Protein AF-A0A534A543-F1 (afdb_monomer_lite)

Foldseek 3Di:
DVCVVVVQKDWDPPDPPDTDIDGPNCVNVVADQLLVLLQVCCVVPNWDFLVRSQVVSVVRDHDPDSVSSVVSQVVQCPDPDRQKDWQDAAPPGDTIIMHGCPVHDDPSVVVSVVVVVVNVPPPDDPVPVVVVVVVVVVVVVVVVVVVVVVVVVVVD

pLDDT: mean 88.43, std 13.22, range [41.56, 98.31]

Radius of gyration: 26.36 Å; chains: 1; bounding box: 63×40×74 Å

Secondary structure (DSSP, 8-state):
-HHHHTTSEEEETT-SSS-EEEE-HHHHHT--HHHHHHHHHHHHH-SB-HHHHHHHSTTT---S-HHHHHHHHHHHHSSSS-SEEEEPPPTT--S-EEEESTTS---HHHHHHHHHHHHH--TTSHHHHHHHHHHHHHHHHHHHHHHHHHHHHH--

Sequence (156 aa):
RAMLDRGLVKLDPFSQRAPRYSHSFDTVYGTTARQRAALCLMLLRGPQTLNEVFTRCERLTDFPSIDDVRDTLERLIERDVPLVVRISRGRGQREDRYMHLLSGPVDVDAFVESAVASSNTAPGRVADAELYERVTALEGEIVALKEQLANLLSSR

Structure (mmCIF, N/CA/C/O backbone):
data_AF-A0A534A543-F1
#
_entry.id   AF-A0A534A543-F1
#
loop_
_atom_site.group_PDB
_atom_site.id
_atom_site.type_symbol
_atom_site.label_atom_id
_atom_site.label_alt_id
_atom_site.label_comp_id
_atom_site.label_asym_id
_atom_site.label_entity_id
_atom_site.label_seq_id
_atom_site.pdbx_PDB_ins_code
_atom_site.Cartn_x
_atom_site.Cartn_y
_atom_site.Cartn_z
_atom_site.occupancy
_atom_site.B_iso_or_equiv
_atom_site.auth_seq_id
_atom_site.auth_comp_id
_atom_site.auth_asym_id
_atom_site.auth_atom_id
_atom_site.pdbx_PDB_model_num
ATOM 1 N N . ARG A 1 1 ? 5.466 -21.850 -1.376 1.00 84.50 1 ARG A N 1
ATOM 2 C CA . ARG A 1 1 ? 5.329 -22.582 -2.659 1.00 84.50 1 ARG A CA 1
ATOM 3 C C . ARG A 1 1 ? 4.446 -21.819 -3.639 1.00 84.50 1 ARG A C 1
ATOM 5 O O . ARG A 1 1 ? 5.013 -21.351 -4.603 1.00 84.50 1 ARG A O 1
ATOM 12 N N . ALA A 1 2 ? 3.186 -21.497 -3.319 1.00 92.94 2 ALA A N 1
ATOM 13 C CA . ALA A 1 2 ? 2.314 -20.694 -4.199 1.00 92.94 2 ALA A CA 1
ATOM 14 C C . ALA A 1 2 ? 2.942 -19.397 -4.771 1.00 92.94 2 ALA A C 1
ATOM 16 O O . ALA A 1 2 ? 2.707 -19.047 -5.920 1.00 92.94 2 ALA A O 1
ATOM 17 N N . MET A 1 3 ? 3.771 -18.684 -3.998 1.00 92.88 3 MET A N 1
ATOM 18 C CA . MET A 1 3 ? 4.473 -17.482 -4.483 1.00 92.88 3 MET A CA 1
ATOM 19 C C . MET A 1 3 ? 5.619 -17.773 -5.472 1.00 92.88 3 MET A C 1
ATOM 21 O O . MET A 1 3 ? 5.945 -16.904 -6.275 1.00 92.88 3 MET A O 1
ATOM 25 N N . LEU A 1 4 ? 6.217 -18.971 -5.431 1.00 93.12 4 LEU A N 1
ATOM 26 C CA . LEU A 1 4 ? 7.171 -19.439 -6.447 1.00 93.12 4 LEU A CA 1
ATOM 27 C C . LEU A 1 4 ? 6.426 -19.736 -7.752 1.00 93.12 4 LEU A C 1
ATOM 29 O O . LEU A 1 4 ? 6.852 -19.285 -8.808 1.00 93.12 4 LEU A O 1
ATOM 33 N N . ASP A 1 5 ? 5.278 -20.412 -7.657 1.00 93.56 5 ASP A N 1
ATOM 34 C CA . ASP A 1 5 ? 4.451 -20.779 -8.816 1.00 93.56 5 ASP A CA 1
ATOM 35 C C . ASP A 1 5 ? 3.912 -19.533 -9.538 1.00 93.56 5 ASP A C 1
ATOM 37 O O . ASP A 1 5 ? 3.806 -19.502 -10.760 1.00 93.56 5 ASP A O 1
ATOM 41 N N . ARG A 1 6 ? 3.635 -18.463 -8.780 1.00 92.00 6 ARG A N 1
ATOM 42 C CA . ARG A 1 6 ? 3.252 -17.140 -9.302 1.00 92.00 6 ARG A CA 1
ATOM 43 C C . ARG A 1 6 ? 4.438 -16.286 -9.773 1.00 92.00 6 ARG A C 1
ATOM 45 O O . ARG A 1 6 ? 4.235 -15.138 -10.152 1.00 92.00 6 ARG A O 1
ATOM 52 N N . GLY A 1 7 ? 5.672 -16.784 -9.683 1.00 93.94 7 GLY A N 1
ATOM 53 C CA . GLY A 1 7 ? 6.883 -16.052 -10.076 1.00 93.94 7 GLY A CA 1
ATOM 54 C C . GLY A 1 7 ? 7.227 -14.839 -9.201 1.00 93.94 7 GLY A C 1
ATOM 55 O O . GLY A 1 7 ? 8.117 -14.067 -9.547 1.00 93.94 7 GLY A O 1
ATOM 56 N N . LEU A 1 8 ? 6.552 -14.657 -8.061 1.00 94.25 8 LEU A N 1
ATOM 57 C CA . LEU A 1 8 ? 6.755 -13.525 -7.147 1.00 94.25 8 LEU A CA 1
ATOM 58 C C . LEU A 1 8 ? 7.995 -13.692 -6.266 1.00 94.25 8 LEU A C 1
ATOM 60 O O . LEU A 1 8 ? 8.550 -12.707 -5.775 1.00 94.25 8 LEU A O 1
ATOM 64 N N . VAL A 1 9 ? 8.433 -14.932 -6.069 1.00 96.44 9 VAL A N 1
ATOM 65 C CA . VAL A 1 9 ? 9.612 -15.295 -5.284 1.00 96.44 9 VAL A CA 1
ATOM 66 C C . VAL A 1 9 ? 10.498 -16.215 -6.119 1.00 96.44 9 VAL A C 1
ATOM 68 O O . VAL A 1 9 ? 9.999 -17.024 -6.897 1.00 96.44 9 VAL A O 1
ATOM 71 N N . LYS A 1 10 ? 11.814 -16.110 -5.942 1.00 94.31 10 LYS A N 1
ATOM 72 C CA . LYS A 1 10 ? 12.818 -17.003 -6.526 1.00 94.31 10 LYS A CA 1
ATOM 73 C C . LYS A 1 10 ? 13.645 -17.639 -5.416 1.00 94.31 10 LYS A C 1
ATOM 75 O O . LYS A 1 10 ? 13.922 -16.995 -4.406 1.00 94.31 10 LYS A O 1
ATOM 80 N N . LEU A 1 11 ? 14.018 -18.902 -5.602 1.00 93.06 11 LEU A N 1
ATOM 81 C CA . LEU A 1 11 ? 14.999 -19.577 -4.755 1.00 93.06 11 LEU A CA 1
ATOM 82 C C . LEU A 1 11 ? 16.399 -19.194 -5.244 1.00 93.06 11 LEU A C 1
ATOM 84 O O . LEU A 1 11 ? 16.677 -19.299 -6.436 1.00 93.06 11 LEU A O 1
ATOM 88 N N . ASP A 1 12 ? 17.261 -18.755 -4.334 1.00 89.94 12 ASP A N 1
ATOM 89 C CA . ASP A 1 12 ? 18.667 -18.486 -4.626 1.00 89.94 12 ASP A CA 1
ATOM 90 C C . ASP A 1 12 ? 19.427 -19.821 -4.745 1.00 89.94 12 ASP A C 1
ATOM 92 O O . ASP A 1 12 ? 19.538 -20.549 -3.748 1.00 89.94 12 ASP A O 1
ATOM 96 N N . PRO A 1 13 ? 19.939 -20.171 -5.940 1.00 81.62 13 PRO A N 1
ATOM 97 C CA . PRO A 1 13 ? 20.539 -21.477 -6.187 1.00 81.62 13 PRO A CA 1
ATOM 98 C C . PRO A 1 13 ? 21.904 -21.658 -5.508 1.00 81.62 13 PRO A C 1
ATOM 100 O O . PRO A 1 13 ? 22.383 -22.786 -5.416 1.00 81.62 13 PRO A O 1
ATOM 103 N N . PHE A 1 14 ? 22.537 -20.587 -5.011 1.00 81.50 14 PHE A N 1
ATOM 104 C CA . PHE A 1 14 ? 23.911 -20.639 -4.499 1.00 81.50 14 PHE A CA 1
ATOM 105 C C . PHE A 1 14 ? 24.016 -20.696 -2.968 1.00 81.50 14 PHE A C 1
ATOM 107 O O . PHE A 1 14 ? 25.119 -20.661 -2.416 1.00 81.50 14 PHE A O 1
ATOM 114 N N . SER A 1 15 ? 22.898 -20.808 -2.245 1.00 80.19 15 SER A N 1
ATOM 115 C CA . SER A 1 15 ? 22.938 -20.849 -0.782 1.00 80.19 15 SER A CA 1
ATOM 116 C C . SER A 1 15 ? 23.155 -22.265 -0.236 1.00 80.19 15 SER A C 1
ATOM 118 O O . SER A 1 15 ? 22.232 -23.063 -0.120 1.00 80.19 15 SER A O 1
ATOM 120 N N . GLN A 1 16 ? 24.404 -22.572 0.129 1.00 77.19 16 GLN A N 1
ATOM 121 C CA . GLN A 1 16 ? 24.828 -23.916 0.554 1.00 77.19 16 GLN A CA 1
ATOM 122 C C . GLN A 1 16 ? 24.391 -24.309 1.975 1.00 77.19 16 GLN A C 1
ATOM 124 O O . GLN A 1 16 ? 24.345 -25.491 2.298 1.00 77.19 16 GLN A O 1
ATOM 129 N N . ARG A 1 17 ? 24.100 -23.336 2.849 1.00 87.38 17 ARG A N 1
ATOM 130 C CA . ARG A 1 17 ? 23.760 -23.602 4.263 1.00 87.38 17 ARG A CA 1
ATOM 131 C C . ARG A 1 17 ? 22.259 -23.734 4.511 1.00 87.38 17 ARG A C 1
ATOM 133 O O . ARG A 1 17 ? 21.860 -24.455 5.417 1.00 87.38 17 ARG A O 1
ATOM 140 N N . ALA A 1 18 ? 21.445 -22.999 3.758 1.00 90.81 18 ALA A N 1
ATOM 141 C CA . ALA A 1 18 ? 19.995 -22.960 3.902 1.00 90.81 18 ALA A CA 1
ATOM 142 C C . ALA A 1 18 ? 19.362 -22.335 2.649 1.00 90.81 18 ALA A C 1
ATOM 144 O O . ALA A 1 18 ? 19.984 -21.463 2.047 1.00 90.81 18 ALA A O 1
ATOM 145 N N . PRO A 1 19 ? 18.124 -22.699 2.279 1.00 90.69 19 PRO A N 1
ATOM 146 C CA . PRO A 1 19 ? 17.429 -22.061 1.167 1.00 90.69 19 PRO A CA 1
ATOM 147 C C . PRO A 1 19 ? 17.216 -20.566 1.445 1.00 90.69 19 PRO A C 1
ATOM 149 O O . PRO A 1 19 ? 16.640 -20.187 2.466 1.00 90.69 19 PRO A O 1
ATOM 152 N N . ARG A 1 20 ? 17.657 -19.713 0.516 1.00 94.00 20 ARG A N 1
ATOM 153 C CA . ARG A 1 20 ? 17.392 -18.268 0.527 1.00 94.00 20 ARG A CA 1
ATOM 154 C C . ARG A 1 20 ? 16.404 -17.917 -0.570 1.00 94.00 20 ARG A C 1
ATOM 156 O O . ARG A 1 20 ? 16.413 -18.523 -1.635 1.00 94.00 20 ARG A O 1
ATOM 163 N N . TYR A 1 21 ? 15.570 -16.922 -0.304 1.00 94.25 21 TYR A N 1
ATOM 164 C CA . TYR A 1 21 ? 14.534 -16.484 -1.227 1.00 94.25 21 TYR A CA 1
ATOM 165 C C . TYR A 1 21 ? 14.696 -15.000 -1.532 1.00 94.25 21 TYR A C 1
ATOM 167 O O . TYR A 1 21 ? 14.942 -14.204 -0.627 1.00 94.25 21 TYR A O 1
ATOM 175 N N . SER A 1 22 ? 14.527 -14.632 -2.797 1.00 94.81 22 SER A N 1
ATOM 176 C CA . SER A 1 22 ? 14.488 -13.244 -3.253 1.00 94.81 22 SER A CA 1
ATOM 177 C C . SER A 1 22 ? 13.132 -12.934 -3.880 1.00 94.81 22 SER A C 1
ATOM 179 O O . SER A 1 22 ? 12.490 -13.801 -4.476 1.00 94.81 22 SER A O 1
ATOM 181 N N . HIS A 1 23 ? 12.658 -11.698 -3.729 1.00 95.69 23 HIS A N 1
ATOM 182 C CA . HIS A 1 23 ? 11.431 -11.270 -4.393 1.00 95.69 23 HIS A CA 1
ATOM 183 C C . HIS A 1 23 ? 11.706 -10.948 -5.867 1.00 95.69 23 HIS A C 1
ATOM 185 O O . HIS A 1 23 ? 12.777 -10.471 -6.229 1.00 95.69 23 HIS A O 1
ATOM 191 N N . SER A 1 24 ? 10.708 -11.148 -6.721 1.00 96.00 24 SER A N 1
ATOM 192 C CA . SER A 1 24 ? 10.689 -10.671 -8.116 1.00 96.00 24 SER A CA 1
ATOM 193 C C . SER A 1 24 ? 9.593 -9.634 -8.349 1.00 96.00 24 SER A C 1
ATOM 195 O O . SER A 1 24 ? 9.134 -9.442 -9.469 1.00 96.00 24 SER A O 1
ATOM 197 N N . PHE A 1 25 ? 9.188 -8.964 -7.268 1.00 94.88 25 PHE A N 1
ATOM 198 C CA . PHE A 1 25 ? 8.091 -8.002 -7.232 1.00 94.88 25 PHE A CA 1
ATOM 199 C C . PHE A 1 25 ? 8.154 -6.959 -8.360 1.00 94.88 25 PHE A C 1
ATOM 201 O O . PHE A 1 25 ? 7.188 -6.821 -9.101 1.00 94.88 25 PHE A O 1
ATOM 208 N N . ASP A 1 26 ? 9.304 -6.304 -8.554 1.00 95.62 26 ASP A N 1
ATOM 209 C CA . ASP A 1 26 ? 9.480 -5.293 -9.608 1.00 95.62 26 ASP A CA 1
ATOM 210 C C . ASP A 1 26 ? 9.282 -5.851 -11.008 1.00 95.62 26 ASP A C 1
ATOM 212 O O . ASP A 1 26 ? 8.689 -5.192 -11.852 1.00 95.62 26 ASP A O 1
ATOM 216 N N . THR A 1 27 ? 9.781 -7.061 -11.261 1.00 95.00 27 THR A N 1
ATOM 217 C CA . THR A 1 27 ? 9.653 -7.712 -12.566 1.00 95.00 27 THR A CA 1
ATOM 218 C C . THR A 1 27 ? 8.2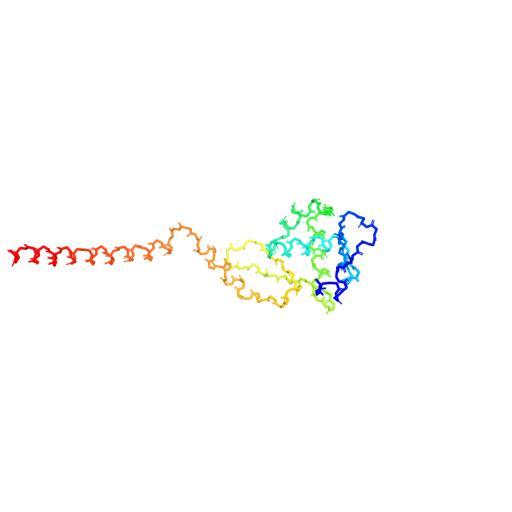02 -8.071 -12.851 1.00 95.00 27 THR A C 1
ATOM 220 O O . THR A 1 27 ? 7.746 -7.901 -13.974 1.00 95.00 27 THR A O 1
ATOM 223 N N . VAL A 1 28 ? 7.478 -8.555 -11.840 1.00 95.44 28 VAL A N 1
ATOM 224 C CA . VAL A 1 28 ? 6.088 -8.998 -11.996 1.00 95.44 28 VAL A CA 1
ATOM 225 C C . VAL A 1 28 ? 5.132 -7.813 -12.127 1.00 95.44 28 VAL A C 1
ATOM 227 O O . VAL A 1 28 ? 4.250 -7.836 -12.978 1.00 95.44 28 VAL A O 1
ATOM 230 N N . TYR A 1 29 ? 5.309 -6.769 -11.315 1.00 95.44 29 TYR A N 1
ATOM 231 C CA . TYR A 1 29 ? 4.398 -5.620 -11.288 1.00 95.44 29 TYR A CA 1
ATOM 232 C C . TYR A 1 29 ? 4.898 -4.408 -12.082 1.00 95.44 29 TYR A C 1
ATOM 234 O O . TYR A 1 29 ? 4.189 -3.408 -12.179 1.00 95.44 29 TYR A O 1
ATOM 242 N N . GLY A 1 30 ? 6.102 -4.458 -12.657 1.00 95.81 30 GLY A N 1
ATOM 243 C CA . GLY A 1 30 ? 6.696 -3.327 -13.372 1.00 95.81 30 GLY A CA 1
ATOM 244 C C . GLY A 1 30 ? 6.789 -2.086 -12.483 1.00 95.81 30 GLY A C 1
ATOM 245 O O . GLY A 1 30 ? 6.275 -1.026 -12.851 1.00 95.81 30 GLY A O 1
ATOM 246 N N . THR A 1 31 ? 7.349 -2.241 -11.279 1.00 96.62 31 THR A N 1
ATOM 247 C CA . THR A 1 31 ? 7.442 -1.168 -10.277 1.00 96.62 31 THR A CA 1
ATOM 248 C C . THR A 1 31 ? 8.863 -0.658 -10.115 1.00 96.62 31 THR A C 1
ATOM 250 O O . THR A 1 31 ? 9.816 -1.433 -10.110 1.00 96.62 31 THR A O 1
ATOM 253 N N . THR A 1 32 ? 9.004 0.648 -9.896 1.00 96.69 32 THR A N 1
ATOM 254 C CA . THR A 1 32 ? 10.268 1.248 -9.449 1.00 96.69 32 THR A CA 1
ATOM 255 C C . THR A 1 32 ? 10.542 0.939 -7.973 1.00 96.69 32 THR A C 1
ATOM 257 O O . THR A 1 32 ? 9.646 0.526 -7.232 1.00 96.69 32 THR A O 1
ATOM 260 N N . ALA A 1 33 ? 11.765 1.207 -7.499 1.00 95.69 33 ALA A N 1
ATOM 261 C CA . ALA A 1 33 ? 12.114 1.038 -6.085 1.00 95.69 33 ALA A CA 1
ATOM 262 C C . ALA A 1 33 ? 11.203 1.852 -5.143 1.00 95.69 33 ALA A C 1
ATOM 264 O O . ALA A 1 33 ? 10.780 1.331 -4.110 1.00 95.69 33 ALA A O 1
ATOM 265 N N . ARG A 1 34 ? 10.841 3.086 -5.533 1.00 97.38 34 ARG A N 1
ATOM 266 C CA . ARG A 1 34 ? 9.924 3.954 -4.774 1.00 97.38 34 ARG A CA 1
ATOM 267 C C . ARG A 1 34 ? 8.507 3.398 -4.720 1.00 97.38 34 ARG A C 1
ATOM 269 O O . ARG A 1 34 ? 7.916 3.310 -3.646 1.00 97.38 34 ARG A O 1
ATOM 276 N N . GLN A 1 35 ? 7.996 2.942 -5.861 1.00 97.88 35 GLN A N 1
ATOM 277 C CA . GLN A 1 35 ? 6.686 2.297 -5.947 1.00 97.88 35 GLN A CA 1
ATOM 278 C C . GLN A 1 35 ? 6.627 1.016 -5.105 1.00 97.88 35 GLN A C 1
ATOM 280 O O . GLN A 1 35 ? 5.701 0.840 -4.315 1.00 97.88 35 GLN A O 1
ATOM 285 N N . ARG A 1 36 ? 7.644 0.147 -5.211 1.00 97.50 36 ARG A N 1
ATOM 286 C CA . ARG A 1 36 ? 7.749 -1.064 -4.384 1.00 97.50 36 ARG A CA 1
ATOM 287 C C . ARG A 1 36 ? 7.796 -0.721 -2.897 1.00 97.50 36 ARG A C 1
ATOM 289 O O . ARG A 1 36 ? 7.139 -1.400 -2.116 1.00 97.50 36 ARG A O 1
ATOM 296 N N . ALA A 1 37 ? 8.565 0.288 -2.489 1.00 97.62 37 ALA A N 1
ATOM 297 C CA . ALA A 1 37 ? 8.673 0.672 -1.082 1.00 97.62 37 ALA A CA 1
ATOM 298 C C . ALA A 1 37 ? 7.320 1.118 -0.506 1.00 97.62 37 ALA A C 1
ATOM 300 O O . ALA A 1 37 ? 6.938 0.649 0.566 1.00 97.62 37 ALA A O 1
ATOM 301 N N . ALA A 1 38 ? 6.570 1.946 -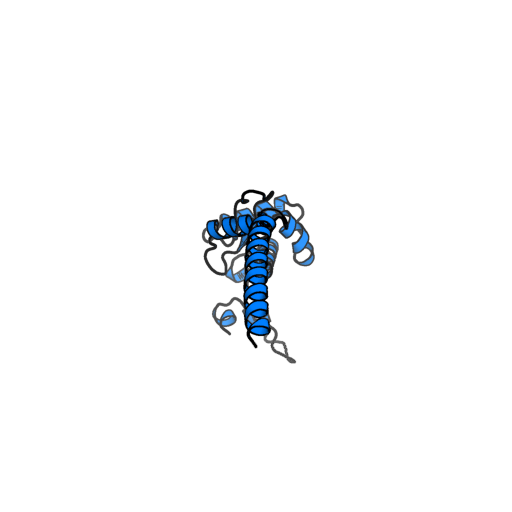1.240 1.00 97.94 38 ALA A N 1
ATOM 302 C CA . ALA A 1 38 ? 5.230 2.370 -0.839 1.00 97.94 38 ALA A CA 1
ATOM 303 C C . ALA A 1 38 ? 4.253 1.180 -0.749 1.00 97.94 38 ALA A C 1
ATOM 305 O O . ALA A 1 38 ? 3.542 1.034 0.245 1.00 97.94 38 ALA A O 1
ATOM 306 N N . LEU A 1 39 ? 4.263 0.280 -1.741 1.00 98.00 39 LEU A N 1
ATOM 307 C CA . LEU A 1 39 ? 3.442 -0.939 -1.738 1.00 98.00 39 LEU A CA 1
ATOM 308 C C . LEU A 1 39 ? 3.803 -1.883 -0.584 1.00 98.00 39 LEU A C 1
ATOM 310 O O . LEU A 1 39 ? 2.912 -2.388 0.092 1.00 98.00 39 LEU A O 1
ATOM 314 N N . CYS A 1 40 ? 5.095 -2.088 -0.321 1.00 97.31 40 CYS A N 1
ATOM 315 C CA . CYS A 1 40 ? 5.591 -2.875 0.809 1.00 97.31 40 CYS A CA 1
ATOM 316 C C . CYS A 1 40 ? 5.098 -2.301 2.141 1.00 97.31 40 CYS A C 1
ATOM 318 O O . CYS A 1 40 ? 4.622 -3.037 3.003 1.00 97.31 40 CYS A O 1
ATOM 320 N N . LEU A 1 41 ? 5.155 -0.977 2.293 1.00 97.44 41 LEU A N 1
ATOM 321 C CA . LEU A 1 41 ? 4.677 -0.311 3.494 1.00 97.44 41 LEU A CA 1
ATOM 322 C C . LEU A 1 41 ? 3.174 -0.541 3.709 1.00 97.44 41 LEU A C 1
ATOM 324 O O . LEU A 1 41 ? 2.779 -0.903 4.817 1.00 97.44 41 LEU A O 1
ATOM 328 N N . MET A 1 42 ? 2.356 -0.380 2.664 1.00 97.69 42 MET A N 1
ATOM 329 C CA . MET A 1 42 ? 0.910 -0.619 2.741 1.00 97.69 42 MET A CA 1
ATOM 330 C C . MET A 1 42 ? 0.578 -2.096 3.002 1.00 97.69 42 MET A C 1
ATOM 332 O O . MET A 1 42 ? -0.312 -2.388 3.792 1.00 97.69 42 MET A O 1
ATOM 336 N N . LEU A 1 43 ? 1.321 -3.038 2.410 1.00 96.38 43 LEU A N 1
ATOM 337 C CA . LEU A 1 43 ? 1.160 -4.477 2.673 1.00 96.38 43 LEU A CA 1
ATOM 338 C C . LEU A 1 43 ? 1.382 -4.833 4.150 1.00 96.38 43 LEU A C 1
ATOM 340 O O . LEU A 1 43 ? 0.740 -5.740 4.672 1.00 96.38 43 LEU A O 1
ATOM 344 N N . LEU A 1 44 ? 2.307 -4.139 4.817 1.00 96.00 44 LEU A N 1
ATOM 345 C CA . LEU A 1 44 ? 2.696 -4.433 6.198 1.00 96.00 44 LEU A CA 1
ATOM 346 C C . LEU A 1 44 ? 1.917 -3.633 7.246 1.00 96.00 44 LEU A C 1
ATOM 348 O O . LEU A 1 44 ? 1.922 -4.011 8.416 1.00 96.00 44 LEU A O 1
ATOM 352 N N . ARG A 1 45 ? 1.316 -2.500 6.866 1.00 95.44 45 ARG A N 1
ATOM 353 C CA . ARG A 1 45 ? 0.710 -1.548 7.814 1.00 95.44 45 ARG A CA 1
ATOM 354 C C . ARG A 1 45 ? -0.714 -1.123 7.465 1.00 95.44 45 ARG A C 1
ATOM 356 O O . ARG A 1 45 ? -1.315 -0.390 8.241 1.00 95.44 45 ARG A O 1
ATOM 363 N N . GLY A 1 46 ? -1.259 -1.598 6.350 1.00 94.31 46 GLY A N 1
ATOM 364 C CA . GLY A 1 46 ? -2.576 -1.196 5.874 1.00 94.31 46 GLY A CA 1
ATOM 365 C C . GLY A 1 46 ? -2.566 0.206 5.253 1.00 94.31 46 GLY A C 1
ATOM 366 O O . GLY A 1 46 ? -1.543 0.620 4.703 1.00 94.31 46 GLY A O 1
ATOM 367 N N . PRO A 1 47 ? -3.699 0.930 5.301 1.00 95.25 47 PRO A N 1
ATOM 368 C CA . PRO A 1 47 ? -3.831 2.237 4.663 1.00 95.25 47 PRO A CA 1
ATOM 369 C C . PRO A 1 47 ? -2.992 3.328 5.337 1.00 95.25 47 PRO A C 1
ATOM 371 O O . PRO A 1 47 ? -3.065 3.502 6.551 1.00 95.25 47 PRO A O 1
ATOM 374 N N . GLN A 1 48 ? -2.249 4.101 4.544 1.00 96.12 48 GLN A N 1
ATOM 375 C CA . GLN A 1 48 ? -1.276 5.095 5.029 1.00 96.12 48 GLN A CA 1
ATOM 376 C C . GLN A 1 48 ? -1.569 6.485 4.456 1.00 96.12 48 GLN A C 1
ATOM 378 O O . GLN A 1 48 ? -2.032 6.592 3.320 1.00 96.12 48 GLN A O 1
ATOM 383 N N . THR A 1 49 ? -1.261 7.556 5.189 1.00 96.44 49 THR A N 1
ATOM 384 C CA . THR A 1 49 ? -1.270 8.925 4.633 1.00 96.44 49 THR A CA 1
ATOM 385 C C . THR A 1 49 ? 0.025 9.250 3.876 1.00 96.44 49 THR A C 1
ATOM 387 O O . THR A 1 49 ? 1.023 8.536 3.998 1.00 96.44 49 THR A O 1
ATOM 390 N N . LEU A 1 50 ? 0.049 10.347 3.105 1.00 97.00 50 LEU A N 1
ATOM 391 C CA . LEU A 1 50 ? 1.260 10.794 2.390 1.00 97.00 50 LEU A CA 1
ATOM 392 C C . LEU A 1 50 ? 2.444 11.022 3.338 1.00 97.00 50 LEU A C 1
ATOM 394 O O . LEU A 1 50 ? 3.550 10.557 3.067 1.00 97.00 50 LEU A O 1
ATOM 398 N N . ASN A 1 51 ? 2.197 11.692 4.466 1.00 96.25 51 ASN A N 1
ATOM 399 C CA . ASN A 1 51 ? 3.209 11.963 5.487 1.00 96.25 51 ASN A CA 1
ATOM 400 C C . ASN A 1 51 ? 3.747 10.670 6.112 1.00 96.25 51 ASN A C 1
ATOM 402 O O . ASN A 1 51 ? 4.948 10.534 6.355 1.00 96.25 51 ASN A O 1
ATOM 406 N N . GLU A 1 52 ? 2.873 9.692 6.352 1.00 96.62 52 GLU A N 1
ATOM 407 C CA . GLU A 1 52 ? 3.287 8.389 6.871 1.00 96.62 52 GLU A CA 1
ATOM 408 C C . GLU A 1 52 ? 4.131 7.615 5.861 1.00 96.62 52 GLU A C 1
ATOM 410 O O . GLU A 1 52 ? 5.118 7.000 6.254 1.00 96.62 52 GLU A O 1
ATOM 415 N N . VAL A 1 53 ? 3.782 7.644 4.573 1.00 97.31 53 VAL A N 1
ATOM 416 C CA . VAL A 1 53 ? 4.605 7.020 3.529 1.00 97.31 53 VAL A CA 1
ATOM 417 C C . VAL A 1 53 ? 5.966 7.705 3.451 1.00 97.31 53 VAL A C 1
ATOM 419 O O . VAL A 1 53 ? 6.981 7.018 3.520 1.00 97.31 53 VAL A O 1
ATOM 422 N N . PHE A 1 54 ? 6.000 9.039 3.402 1.00 97.25 54 PHE A N 1
ATOM 423 C CA . PHE A 1 54 ? 7.238 9.818 3.342 1.00 97.25 54 PHE A CA 1
ATOM 424 C C . PHE A 1 54 ? 8.189 9.484 4.502 1.00 97.25 54 PHE A C 1
ATOM 426 O O . PHE A 1 54 ? 9.333 9.098 4.284 1.00 97.25 54 PHE A O 1
ATOM 433 N N . THR A 1 55 ? 7.688 9.532 5.738 1.00 96.00 55 THR A N 1
ATOM 434 C CA . THR A 1 55 ? 8.497 9.287 6.945 1.00 96.00 55 THR A CA 1
ATOM 435 C C . THR A 1 55 ? 8.875 7.818 7.140 1.00 96.00 55 THR A C 1
ATOM 437 O O . THR A 1 55 ? 9.970 7.511 7.601 1.00 96.00 55 THR A O 1
ATOM 440 N N . ARG A 1 56 ? 7.991 6.869 6.805 1.00 95.75 56 ARG A N 1
ATOM 441 C CA . ARG A 1 56 ? 8.231 5.438 7.070 1.00 95.75 56 ARG A CA 1
ATOM 442 C C . ARG A 1 56 ? 8.998 4.740 5.947 1.00 95.75 56 ARG A C 1
ATOM 444 O O . ARG A 1 56 ? 9.529 3.653 6.181 1.00 95.75 56 ARG A O 1
ATOM 451 N N . CYS A 1 57 ? 9.065 5.324 4.749 1.00 94.94 57 CYS A N 1
ATOM 452 C CA . CYS A 1 57 ? 9.828 4.765 3.634 1.00 94.94 57 CYS A CA 1
ATOM 453 C C . CYS A 1 57 ? 11.326 5.089 3.671 1.00 94.94 57 CYS A C 1
ATOM 455 O O . CYS A 1 57 ? 12.054 4.433 2.935 1.00 94.94 57 CYS A O 1
ATOM 457 N N . GLU A 1 58 ? 11.799 5.986 4.541 1.00 91.19 58 GLU A N 1
ATOM 458 C CA . GLU A 1 58 ? 13.198 6.459 4.583 1.00 91.19 58 GLU A CA 1
ATOM 459 C C . GLU A 1 58 ? 14.235 5.316 4.608 1.00 91.19 58 GLU A C 1
ATOM 461 O O . GLU A 1 58 ? 15.252 5.353 3.921 1.00 91.19 58 GLU A O 1
ATOM 466 N N . ARG A 1 59 ? 13.951 4.228 5.340 1.00 91.44 59 ARG A N 1
ATOM 467 C CA . ARG A 1 59 ? 14.851 3.056 5.424 1.00 91.44 59 ARG A CA 1
ATOM 468 C C . ARG A 1 59 ? 14.777 2.113 4.218 1.00 91.44 59 ARG A C 1
ATOM 470 O O . ARG A 1 59 ? 15.590 1.197 4.121 1.00 91.44 59 ARG A O 1
ATOM 477 N N . LEU A 1 60 ? 13.781 2.276 3.351 1.00 93.12 60 LEU A N 1
ATOM 478 C CA . LEU A 1 60 ? 13.550 1.450 2.161 1.00 93.12 60 LEU A CA 1
ATOM 479 C C . LEU A 1 60 ? 13.994 2.163 0.882 1.00 93.12 60 LEU A C 1
ATOM 481 O O . LEU A 1 60 ? 14.493 1.518 -0.040 1.00 93.12 60 LEU A O 1
ATOM 485 N N . THR A 1 61 ? 13.754 3.469 0.794 1.00 95.88 61 THR A N 1
ATOM 486 C CA . THR A 1 61 ? 14.054 4.292 -0.375 1.00 95.88 61 THR A CA 1
ATOM 487 C C . THR A 1 61 ? 14.020 5.771 -0.002 1.00 95.88 61 THR A C 1
ATOM 489 O O . THR A 1 61 ? 13.296 6.166 0.910 1.00 95.88 61 THR A O 1
ATOM 492 N N . ASP A 1 62 ? 14.754 6.583 -0.753 1.00 94.12 62 ASP A N 1
ATOM 493 C CA . ASP A 1 62 ? 14.733 8.030 -0.590 1.00 94.12 62 ASP A CA 1
ATOM 494 C C . ASP A 1 62 ? 13.633 8.679 -1.447 1.00 94.12 62 ASP A C 1
ATOM 496 O O . ASP A 1 62 ? 13.510 8.415 -2.657 1.00 94.12 62 ASP A O 1
ATOM 500 N N . PHE A 1 63 ? 12.848 9.542 -0.805 1.00 96.50 63 PHE A N 1
ATOM 501 C CA . PHE A 1 63 ? 11.878 10.430 -1.434 1.00 96.50 63 PHE A CA 1
ATOM 502 C C . PHE A 1 63 ? 12.352 11.874 -1.226 1.00 96.50 63 PHE A C 1
ATOM 504 O O . PHE A 1 63 ? 12.424 12.309 -0.080 1.00 96.50 63 PHE A O 1
ATOM 511 N N . PRO A 1 64 ? 12.637 12.637 -2.297 1.00 95.81 64 PRO A N 1
ATOM 512 C CA . PRO A 1 64 ? 13.127 14.009 -2.157 1.00 95.81 64 PRO A CA 1
ATOM 513 C C . PRO A 1 64 ? 12.116 14.949 -1.489 1.00 95.81 64 PRO A C 1
ATOM 515 O O . PRO A 1 64 ? 12.497 15.881 -0.785 1.00 95.81 64 PRO A O 1
ATOM 518 N N . SER A 1 65 ? 10.823 14.711 -1.710 1.00 97.00 65 SER A N 1
ATOM 519 C CA . SER A 1 65 ? 9.738 15.503 -1.142 1.00 97.00 65 SER A CA 1
ATOM 520 C C . SER A 1 65 ? 8.469 14.674 -0.927 1.00 97.00 65 SER A C 1
ATOM 522 O O . SER A 1 65 ? 8.324 13.557 -1.432 1.00 97.00 65 SER A O 1
ATOM 524 N N . ILE A 1 66 ? 7.510 15.243 -0.193 1.00 96.88 66 ILE A N 1
ATOM 525 C CA . ILE A 1 66 ? 6.171 14.656 -0.067 1.00 96.88 66 ILE A CA 1
ATOM 526 C C . ILE A 1 66 ? 5.409 14.658 -1.401 1.00 96.88 66 ILE A C 1
ATOM 528 O O . ILE A 1 66 ? 4.560 13.796 -1.628 1.00 96.88 66 ILE A O 1
ATOM 532 N N . ASP A 1 67 ? 5.725 15.594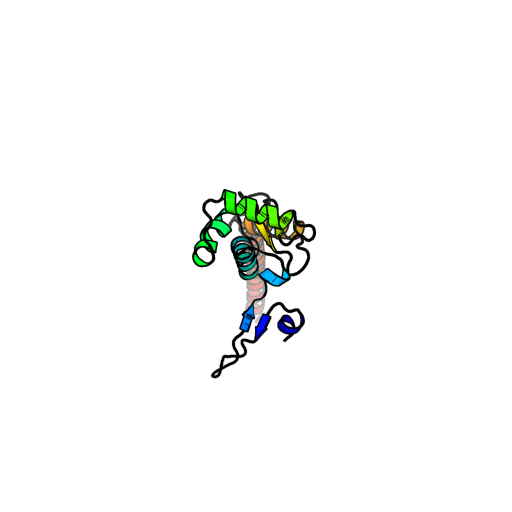 -2.297 1.00 97.81 67 ASP A N 1
ATOM 533 C CA . ASP A 1 67 ? 5.121 15.662 -3.624 1.00 97.81 67 ASP A CA 1
ATOM 534 C C . ASP A 1 67 ? 5.603 14.483 -4.485 1.00 97.81 67 ASP A C 1
ATOM 536 O O . ASP A 1 67 ? 4.786 13.825 -5.119 1.00 97.81 67 ASP A O 1
ATOM 540 N N . ASP A 1 68 ? 6.873 14.071 -4.369 1.00 98.06 68 ASP A N 1
ATOM 541 C CA . ASP A 1 68 ? 7.373 12.849 -5.021 1.00 98.06 68 ASP A CA 1
ATOM 542 C C . ASP A 1 68 ? 6.644 11.583 -4.551 1.00 98.06 68 ASP A C 1
ATOM 544 O O . ASP A 1 68 ? 6.491 10.623 -5.316 1.00 98.06 68 ASP A O 1
ATOM 548 N N . VAL A 1 69 ? 6.211 11.546 -3.285 1.00 98.06 69 VAL A N 1
ATOM 549 C CA . VAL A 1 69 ? 5.374 10.457 -2.762 1.00 98.06 69 VAL A CA 1
ATOM 550 C C . VAL A 1 69 ? 3.999 10.506 -3.412 1.00 98.06 69 VAL A C 1
ATOM 552 O O . VAL A 1 69 ? 3.526 9.471 -3.884 1.00 98.06 69 VAL A O 1
ATOM 555 N N . ARG A 1 70 ? 3.376 11.688 -3.478 1.00 98.06 70 ARG A N 1
ATOM 556 C CA . ARG A 1 70 ? 2.075 11.873 -4.131 1.00 98.06 70 ARG A CA 1
ATOM 557 C C . ARG A 1 70 ? 2.124 11.419 -5.587 1.00 98.06 70 ARG A C 1
ATOM 559 O O . ARG A 1 70 ? 1.385 10.508 -5.939 1.00 98.06 70 ARG A O 1
ATOM 566 N N . ASP A 1 71 ? 3.072 11.922 -6.371 1.00 98.25 71 ASP A N 1
ATOM 567 C CA . ASP A 1 71 ? 3.253 11.569 -7.784 1.00 98.25 71 ASP A CA 1
ATOM 568 C C . ASP A 1 71 ? 3.535 10.071 -7.971 1.00 98.25 71 ASP A C 1
ATOM 570 O O . ASP A 1 71 ? 3.200 9.448 -8.982 1.00 98.25 71 ASP A O 1
ATOM 574 N N . THR A 1 72 ? 4.227 9.458 -7.008 1.00 98.31 72 THR A N 1
ATOM 575 C CA . THR A 1 72 ? 4.489 8.014 -7.003 1.00 98.31 72 THR A CA 1
ATOM 576 C C . THR A 1 72 ? 3.207 7.211 -6.804 1.00 98.31 72 THR A C 1
ATOM 578 O O . THR A 1 72 ? 3.019 6.203 -7.487 1.00 98.31 72 THR A O 1
ATOM 581 N N . LEU A 1 73 ? 2.338 7.639 -5.886 1.00 98.31 73 LEU A N 1
ATOM 582 C CA . LEU A 1 73 ? 1.059 6.986 -5.607 1.00 98.31 73 LEU A CA 1
ATOM 583 C C . LEU A 1 73 ? 0.031 7.249 -6.711 1.00 98.31 73 LEU A C 1
ATOM 585 O O . LEU A 1 73 ? -0.656 6.315 -7.110 1.00 98.31 73 LEU A O 1
ATOM 589 N N . GLU A 1 74 ? -0.027 8.461 -7.261 1.00 98.25 74 GLU A N 1
ATOM 590 C CA . GLU A 1 74 ? -0.882 8.805 -8.405 1.00 98.25 74 GLU A CA 1
ATOM 591 C C . GLU A 1 74 ? -0.537 7.939 -9.618 1.00 98.25 74 GLU A C 1
ATOM 593 O O . GLU A 1 74 ? -1.404 7.244 -10.143 1.00 98.25 74 GLU A O 1
ATOM 598 N N . ARG A 1 75 ? 0.754 7.791 -9.947 1.00 98.12 75 ARG A N 1
ATOM 599 C CA . ARG A 1 75 ? 1.201 6.855 -10.995 1.00 98.12 75 ARG A CA 1
ATOM 600 C C . ARG A 1 75 ? 0.873 5.388 -10.723 1.00 98.12 75 ARG A C 1
ATOM 602 O O . ARG A 1 75 ? 0.917 4.592 -11.655 1.00 98.12 75 ARG A O 1
ATOM 609 N N . LEU A 1 76 ? 0.631 4.983 -9.474 1.00 98.31 76 LEU A N 1
ATOM 610 C CA . LEU A 1 76 ? 0.181 3.623 -9.141 1.00 98.31 76 LEU A CA 1
ATOM 611 C C . LEU A 1 76 ? -1.340 3.463 -9.248 1.00 98.31 76 LEU A C 1
ATOM 613 O O . LEU A 1 76 ? -1.802 2.344 -9.483 1.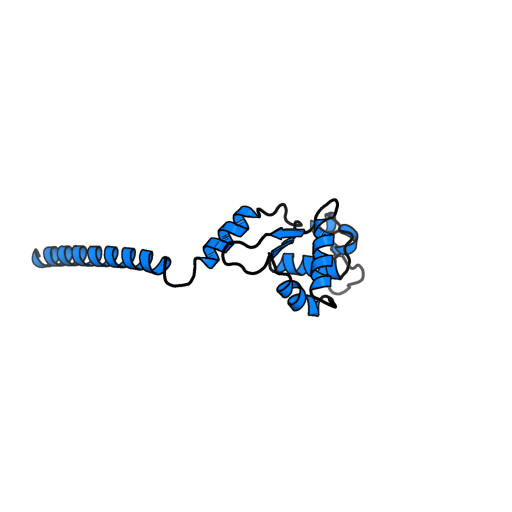00 98.31 76 LEU A O 1
ATOM 617 N N . ILE A 1 77 ? -2.087 4.554 -9.075 1.00 98.19 77 ILE A N 1
ATOM 618 C CA . ILE A 1 77 ? -3.543 4.624 -9.238 1.00 98.19 77 ILE A CA 1
ATOM 619 C C . ILE A 1 77 ? -3.910 4.664 -10.727 1.00 98.19 77 ILE A C 1
ATOM 621 O O . ILE A 1 77 ? -4.819 3.959 -11.144 1.00 98.19 77 ILE A O 1
ATOM 625 N N . GLU A 1 78 ? -3.181 5.436 -11.534 1.00 97.94 78 GLU A N 1
ATOM 626 C CA . GLU A 1 78 ? -3.480 5.699 -12.954 1.00 97.94 78 GLU A CA 1
ATOM 627 C C . GLU A 1 78 ? -3.061 4.580 -13.922 1.00 97.94 78 GLU A C 1
ATOM 629 O O . GLU A 1 78 ? -3.202 4.712 -15.136 1.00 97.94 78 GLU A O 1
ATOM 634 N N . ARG A 1 79 ? -2.518 3.471 -13.415 1.00 97.12 79 ARG A N 1
ATOM 635 C CA . ARG A 1 79 ? -2.135 2.329 -14.257 1.00 97.12 79 ARG A CA 1
ATOM 636 C C . ARG A 1 79 ? -3.375 1.667 -14.855 1.00 97.12 79 ARG A C 1
ATOM 638 O O . ARG A 1 79 ? -4.397 1.584 -14.183 1.00 97.12 79 ARG A O 1
ATOM 645 N N . ASP A 1 80 ? -3.219 1.045 -16.027 1.00 95.38 80 ASP A N 1
ATOM 646 C CA . ASP A 1 80 ? -4.263 0.196 -16.636 1.00 95.38 80 ASP A CA 1
ATOM 647 C C . ASP A 1 80 ? -4.804 -0.852 -15.650 1.00 95.38 80 ASP A C 1
ATOM 649 O O . ASP A 1 80 ? -6.000 -1.130 -15.599 1.00 95.38 80 ASP A O 1
ATOM 653 N N . VAL A 1 81 ? -3.902 -1.413 -14.834 1.00 95.62 81 VAL A N 1
ATOM 654 C CA . VAL A 1 81 ? -4.236 -2.219 -13.656 1.00 95.62 81 VAL A CA 1
ATOM 655 C C . VAL A 1 81 ? -3.746 -1.471 -12.413 1.00 95.62 81 VAL A C 1
ATOM 657 O O . VAL A 1 81 ? -2.544 -1.529 -12.111 1.00 95.62 81 VAL A O 1
ATOM 660 N N . PRO A 1 82 ? -4.638 -0.763 -11.696 1.00 97.25 82 PRO A N 1
ATOM 661 C CA . PRO A 1 82 ? -4.276 -0.006 -10.507 1.00 97.25 82 PRO A CA 1
ATOM 662 C C . PRO A 1 82 ? -3.702 -0.913 -9.421 1.00 97.25 82 PRO A C 1
ATOM 664 O O . PRO A 1 82 ? -4.225 -1.990 -9.134 1.00 97.25 82 PRO A O 1
ATOM 667 N N . LEU A 1 83 ? -2.623 -0.463 -8.784 1.00 97.94 83 LEU A N 1
ATOM 668 C CA . LEU A 1 83 ? -2.002 -1.182 -7.663 1.00 97.94 83 LEU A CA 1
ATOM 669 C C . LEU A 1 83 ? -2.308 -0.533 -6.314 1.00 97.94 83 LEU A C 1
ATOM 671 O O . LEU A 1 83 ? -2.058 -1.140 -5.271 1.00 97.94 83 LEU A O 1
ATOM 675 N N . VAL A 1 84 ? -2.840 0.687 -6.338 1.00 98.25 84 VAL A N 1
ATOM 676 C CA . VAL A 1 84 ? -3.185 1.501 -5.175 1.00 98.25 84 VAL A CA 1
ATOM 677 C C . VAL A 1 84 ? -4.545 2.143 -5.416 1.00 98.25 84 VAL A C 1
ATOM 679 O O . VAL A 1 84 ? -4.890 2.461 -6.551 1.00 98.25 84 VAL A O 1
ATOM 682 N N . VAL A 1 85 ? -5.296 2.364 -4.343 1.00 97.62 85 VAL A N 1
ATOM 683 C CA . VAL A 1 85 ? -6.497 3.198 -4.323 1.00 97.62 85 VAL A CA 1
ATOM 684 C C . VAL A 1 85 ? -6.327 4.321 -3.304 1.00 97.62 85 VAL A C 1
ATOM 686 O O . VAL A 1 85 ? -5.735 4.121 -2.238 1.00 97.62 85 VAL A O 1
ATOM 689 N N . ARG A 1 86 ? -6.851 5.506 -3.629 1.00 96.75 86 ARG A N 1
ATOM 690 C CA . ARG A 1 86 ? -6.988 6.615 -2.682 1.00 96.75 86 ARG A CA 1
ATOM 691 C C . ARG A 1 86 ? -8.317 6.488 -1.942 1.00 96.75 86 ARG A C 1
ATOM 693 O O . ARG A 1 86 ? -9.375 6.469 -2.561 1.00 96.75 86 ARG A O 1
ATOM 700 N N . ILE A 1 87 ? -8.244 6.451 -0.622 1.00 94.31 87 ILE A N 1
ATOM 701 C CA . ILE A 1 87 ? -9.377 6.477 0.294 1.00 94.31 87 ILE A CA 1
ATOM 702 C C . ILE A 1 87 ? -9.524 7.912 0.791 1.00 94.31 87 ILE A C 1
ATOM 704 O O . ILE A 1 87 ? -8.702 8.402 1.574 1.00 94.31 87 ILE A O 1
ATOM 708 N N . SER A 1 88 ? -10.560 8.588 0.299 1.00 89.81 88 SER A N 1
ATOM 709 C CA . SER A 1 88 ? -10.893 9.951 0.705 1.00 89.81 88 SER A CA 1
ATOM 710 C C . SER A 1 88 ? -11.077 10.027 2.216 1.00 89.81 88 SER A C 1
ATOM 712 O O . SER A 1 88 ? -11.652 9.130 2.838 1.00 89.81 88 SER A O 1
ATOM 714 N N . ARG A 1 89 ? -10.598 11.109 2.825 1.00 85.44 89 ARG A N 1
ATOM 715 C CA . ARG A 1 89 ? -10.758 11.322 4.264 1.00 85.44 89 ARG A CA 1
ATOM 716 C C . ARG A 1 89 ? -12.234 11.270 4.688 1.00 85.44 89 ARG A C 1
ATOM 718 O O . ARG A 1 89 ? -13.093 11.935 4.110 1.00 85.44 89 ARG A O 1
ATOM 725 N N . GLY A 1 90 ? -12.506 10.512 5.747 1.00 76.88 90 GLY A N 1
ATOM 726 C CA . GLY A 1 90 ? -13.792 10.539 6.440 1.00 76.88 90 GLY A CA 1
ATOM 727 C C . GLY A 1 90 ? -13.990 11.817 7.259 1.00 76.88 90 GLY A C 1
ATOM 728 O O . GLY A 1 90 ? -13.070 12.620 7.446 1.00 76.88 90 GLY A O 1
ATOM 729 N N . ARG A 1 91 ? -15.198 12.001 7.803 1.00 71.00 91 ARG A N 1
ATOM 730 C CA . ARG A 1 91 ? -15.489 13.096 8.744 1.00 71.00 91 ARG A CA 1
ATOM 731 C C . ARG A 1 91 ? -14.542 13.006 9.951 1.00 71.00 91 ARG A C 1
ATOM 733 O O . ARG A 1 91 ? -14.382 11.937 10.521 1.00 71.00 91 ARG A O 1
ATOM 740 N N . GLY A 1 92 ? -13.892 14.114 10.315 1.00 74.19 92 GLY A N 1
ATOM 741 C CA . GLY A 1 92 ? -12.928 14.167 11.428 1.00 74.19 92 GLY A CA 1
ATOM 742 C C . GLY A 1 92 ? -11.487 13.768 11.075 1.00 74.19 92 GLY A C 1
ATOM 743 O O . GLY A 1 92 ? -10.581 14.010 11.870 1.00 74.19 92 GLY A O 1
ATOM 744 N N . GLN A 1 93 ? -11.235 13.232 9.876 1.00 75.81 93 GLN A N 1
ATOM 745 C CA . GLN A 1 93 ? -9.884 12.937 9.391 1.00 75.81 93 GLN A CA 1
ATOM 746 C C . GLN A 1 93 ? -9.329 14.117 8.585 1.00 75.81 93 GLN A C 1
ATOM 748 O O . GLN A 1 93 ? -10.044 14.746 7.806 1.00 75.81 93 GLN A O 1
ATOM 753 N N . ARG A 1 94 ? -8.042 14.436 8.774 1.00 81.69 94 ARG A N 1
ATOM 754 C CA . ARG A 1 94 ? -7.407 15.602 8.125 1.00 81.69 94 ARG A CA 1
ATOM 755 C C . ARG A 1 94 ? -6.846 15.278 6.740 1.00 81.69 94 ARG A C 1
ATOM 757 O O . ARG A 1 94 ? -6.869 16.145 5.867 1.00 81.69 94 ARG A O 1
ATOM 764 N N . GLU A 1 95 ? -6.406 14.039 6.537 1.00 88.62 95 GLU A N 1
ATOM 765 C CA . GLU A 1 95 ? -5.659 13.594 5.357 1.00 88.62 95 GLU A CA 1
ATOM 766 C C . GLU A 1 95 ? -6.308 12.370 4.702 1.00 88.62 95 GLU A C 1
ATOM 768 O O . GLU A 1 95 ? -6.892 11.520 5.386 1.00 88.62 95 GLU A O 1
ATOM 773 N N . ASP A 1 96 ? -6.170 12.283 3.378 1.00 93.94 96 ASP A N 1
ATOM 774 C CA . ASP A 1 96 ? -6.503 11.086 2.608 1.00 93.94 96 ASP A CA 1
ATOM 775 C C . ASP A 1 96 ? -5.528 9.950 2.931 1.00 93.94 96 ASP A C 1
ATOM 777 O O . ASP A 1 96 ? -4.373 10.172 3.315 1.00 93.94 96 ASP A O 1
ATOM 781 N N . ARG A 1 97 ? -5.995 8.716 2.742 1.00 95.56 97 ARG A N 1
ATOM 782 C CA . ARG A 1 97 ? -5.182 7.508 2.896 1.00 95.56 97 ARG A CA 1
ATOM 783 C C . ARG A 1 97 ? -5.062 6.767 1.577 1.00 95.56 97 ARG A C 1
ATOM 785 O O . ARG A 1 97 ? -5.884 6.923 0.684 1.00 95.56 97 ARG A O 1
ATOM 792 N N . TYR A 1 98 ? -4.040 5.937 1.474 1.00 97.75 98 TYR A N 1
ATOM 793 C CA . TYR A 1 98 ? -3.747 5.129 0.301 1.00 97.75 98 TYR A CA 1
ATOM 794 C C . TYR A 1 98 ? -3.609 3.677 0.728 1.00 97.75 98 TYR A C 1
ATOM 796 O O . TYR A 1 98 ? -2.986 3.398 1.754 1.00 97.75 98 TYR A O 1
ATOM 804 N N . MET A 1 99 ? -4.198 2.764 -0.043 1.00 97.62 99 MET A N 1
ATOM 805 C CA . MET A 1 99 ? -4.151 1.325 0.219 1.00 97.62 99 MET A CA 1
ATOM 806 C C . MET A 1 99 ? -3.796 0.554 -1.048 1.00 97.62 99 MET A C 1
ATOM 808 O O . MET A 1 99 ? -4.219 0.924 -2.140 1.00 97.62 99 MET A O 1
ATOM 812 N N . HIS A 1 100 ? -3.026 -0.526 -0.910 1.00 98.00 100 HIS A N 1
ATOM 813 C CA . HIS A 1 100 ? -2.696 -1.391 -2.039 1.00 98.00 100 HIS A CA 1
ATOM 814 C C . HIS A 1 100 ? -3.907 -2.240 -2.472 1.00 98.00 100 HIS A C 1
ATOM 816 O O . HIS A 1 100 ? -4.748 -2.602 -1.654 1.00 98.00 100 HIS A O 1
ATOM 822 N N . LEU A 1 101 ? -3.933 -2.661 -3.739 1.00 97.62 101 LEU A N 1
ATOM 823 C CA . LEU A 1 101 ? -4.976 -3.532 -4.315 1.00 97.62 101 LEU A CA 1
ATOM 824 C C . LEU A 1 101 ? -4.511 -4.985 -4.535 1.00 97.62 101 LEU A C 1
ATOM 826 O O . LEU A 1 101 ? -5.235 -5.827 -5.057 1.00 97.62 101 LEU A O 1
ATOM 830 N N . LEU A 1 102 ? -3.293 -5.313 -4.093 1.00 95.31 102 LEU A N 1
ATOM 831 C CA . LEU A 1 102 ? -2.677 -6.642 -4.255 1.00 95.31 102 LEU A CA 1
ATOM 832 C C . LEU A 1 102 ? -3.396 -7.789 -3.519 1.00 95.31 102 LEU A C 1
ATOM 834 O O . LEU A 1 102 ? -3.153 -8.952 -3.834 1.00 95.31 102 LEU A O 1
ATOM 838 N N . SER A 1 103 ? -4.261 -7.471 -2.551 1.00 93.62 103 SER A N 1
ATOM 839 C CA . SER A 1 103 ? -5.071 -8.452 -1.809 1.00 93.62 103 SER A CA 1
ATOM 840 C C . SER A 1 103 ? -6.536 -8.463 -2.252 1.00 93.62 103 SER A C 1
ATOM 842 O O . SER A 1 103 ? -7.380 -9.018 -1.553 1.00 93.62 103 SER A O 1
ATOM 844 N N . GLY A 1 104 ? -6.834 -7.869 -3.409 1.00 92.12 104 GLY A N 1
ATOM 845 C CA . GLY A 1 104 ? -8.187 -7.714 -3.925 1.00 92.12 104 GLY A CA 1
ATOM 846 C C . GLY A 1 104 ? -8.716 -6.284 -3.790 1.00 92.12 104 GLY A C 1
ATOM 847 O O . GLY A 1 104 ? -7.994 -5.389 -3.337 1.00 92.12 104 GLY A O 1
ATOM 848 N N . PRO A 1 105 ? -9.968 -6.060 -4.226 1.00 92.00 105 PRO A N 1
ATOM 849 C CA . PRO A 1 105 ? -10.604 -4.755 -4.147 1.00 92.00 105 PRO A CA 1
ATOM 850 C C . PRO A 1 105 ? -10.768 -4.325 -2.688 1.00 92.00 105 PRO A C 1
ATOM 852 O O . PRO A 1 105 ? -11.108 -5.127 -1.819 1.00 92.00 105 PRO A O 1
ATOM 855 N N . VAL A 1 106 ? -10.527 -3.042 -2.433 1.00 90.69 106 VAL A N 1
ATOM 856 C CA . VAL A 1 106 ? -10.743 -2.420 -1.126 1.00 90.69 106 VAL A CA 1
ATOM 857 C C . VAL A 1 106 ? -12.127 -1.789 -1.123 1.00 90.69 106 VAL A C 1
ATOM 859 O O . VAL A 1 106 ? -12.436 -0.984 -2.001 1.00 90.69 106 VAL A O 1
ATOM 862 N N . ASP A 1 107 ? -12.935 -2.132 -0.124 1.00 88.94 107 ASP A N 1
ATOM 863 C CA . ASP A 1 107 ? -14.191 -1.441 0.150 1.00 88.94 107 ASP A CA 1
ATOM 864 C C . ASP A 1 107 ? -13.885 -0.099 0.831 1.00 88.94 107 ASP A C 1
ATOM 866 O O . ASP A 1 107 ? -13.561 -0.024 2.021 1.00 88.94 107 ASP A O 1
ATOM 870 N N . VAL A 1 108 ? -13.887 0.961 0.023 1.00 84.69 108 VAL A N 1
ATOM 871 C CA . VAL A 1 108 ? -13.541 2.316 0.465 1.00 84.69 108 VAL A CA 1
ATOM 872 C C . VAL A 1 108 ? -14.601 2.860 1.422 1.00 84.69 108 VAL A C 1
ATOM 874 O O . VAL A 1 108 ? -14.242 3.510 2.405 1.00 84.69 108 VAL A O 1
ATOM 877 N N . ASP A 1 109 ? -15.877 2.560 1.182 1.00 82.50 109 ASP A N 1
ATOM 878 C CA . ASP A 1 109 ? -16.989 3.075 1.979 1.00 82.50 109 ASP A CA 1
ATOM 879 C C . ASP A 1 109 ? -16.991 2.442 3.373 1.00 82.50 109 ASP A C 1
ATOM 881 O O . ASP A 1 109 ? -17.018 3.160 4.377 1.00 82.50 109 ASP A O 1
ATOM 885 N N . ALA A 1 110 ? -16.815 1.118 3.449 1.00 80.88 110 ALA A N 1
ATOM 886 C CA . ALA A 1 110 ? -16.681 0.414 4.723 1.00 80.88 110 ALA A CA 1
ATOM 887 C C . ALA A 1 110 ? -15.463 0.898 5.533 1.00 80.88 110 ALA A C 1
ATOM 889 O O . ALA A 1 110 ? -15.522 1.011 6.762 1.00 80.88 110 ALA A O 1
ATOM 890 N N . PHE A 1 111 ? -14.347 1.221 4.865 1.00 79.69 111 PHE A N 1
ATOM 891 C CA . PHE A 1 111 ? -13.173 1.770 5.545 1.00 79.69 111 PHE A CA 1
ATOM 892 C C . PHE A 1 111 ? -13.439 3.167 6.115 1.00 79.69 111 PHE A C 1
ATOM 894 O O . PHE A 1 111 ? -13.053 3.457 7.250 1.00 79.69 111 PHE A O 1
ATOM 901 N N . VAL A 1 112 ? -14.099 4.038 5.347 1.00 78.00 112 VAL A N 1
ATOM 902 C CA . VAL A 1 112 ? -14.461 5.384 5.806 1.00 78.00 112 VAL A CA 1
ATOM 903 C C . VAL A 1 112 ? -15.425 5.306 6.990 1.00 78.00 112 VAL A C 1
ATOM 905 O O . VAL A 1 112 ? -15.215 6.010 7.977 1.00 78.00 112 VAL A O 1
ATOM 908 N N . GLU A 1 113 ? -16.422 4.423 6.946 1.00 76.88 113 GLU A N 1
ATOM 909 C CA . GLU A 1 113 ? -17.378 4.219 8.040 1.00 76.88 113 GLU A CA 1
ATOM 910 C C . GLU A 1 113 ? -16.693 3.719 9.323 1.00 76.88 113 GLU A C 1
ATOM 912 O O . GLU A 1 113 ? -16.877 4.297 10.398 1.00 76.88 113 GLU A O 1
ATOM 917 N N . SER A 1 114 ? -15.808 2.724 9.209 1.00 72.50 114 SER A N 1
ATOM 918 C CA . SER A 1 114 ? -15.015 2.209 10.334 1.00 72.50 114 SER A CA 1
ATOM 919 C C . SER A 1 114 ? -14.069 3.262 10.930 1.00 72.50 114 SER A C 1
ATOM 921 O O . SER A 1 114 ? -13.929 3.378 12.154 1.00 72.50 114 SER A O 1
ATOM 923 N N . ALA A 1 115 ? -13.451 4.094 10.085 1.00 68.25 115 ALA A N 1
ATOM 924 C CA . ALA A 1 115 ? -12.607 5.197 10.535 1.00 68.25 115 ALA A CA 1
ATOM 925 C C . ALA A 1 115 ? -13.418 6.279 11.266 1.00 68.25 115 ALA A C 1
ATOM 927 O O . ALA A 1 115 ? -12.924 6.849 12.241 1.00 68.25 115 ALA A O 1
ATOM 928 N N . VAL A 1 116 ? -14.657 6.542 10.832 1.00 65.19 116 VAL A N 1
ATOM 929 C CA . VAL A 1 116 ? -15.577 7.445 11.534 1.00 65.19 116 VAL A CA 1
ATOM 930 C C . VAL A 1 116 ? -15.970 6.851 12.882 1.00 65.19 116 VAL A C 1
ATOM 932 O O . VAL A 1 116 ? -15.841 7.559 13.875 1.00 65.19 116 VAL A O 1
ATOM 935 N N . ALA A 1 117 ? -16.332 5.566 12.962 1.00 61.44 117 ALA A N 1
ATOM 936 C CA . ALA A 1 117 ? -16.628 4.889 14.229 1.00 61.44 117 ALA A CA 1
ATOM 937 C C . ALA A 1 117 ? -15.441 4.949 15.212 1.00 61.44 117 ALA A C 1
ATOM 939 O O . ALA A 1 117 ? -15.614 5.323 16.371 1.00 61.44 117 ALA A O 1
ATOM 940 N N . SER A 1 118 ? -14.221 4.711 14.717 1.00 58.53 118 SER A N 1
ATOM 941 C CA . SER A 1 118 ? -12.975 4.795 15.498 1.00 58.53 118 SER A CA 1
ATOM 942 C C . SER A 1 118 ? -12.572 6.232 15.879 1.00 58.53 118 SER A C 1
ATOM 944 O O . SER A 1 118 ? -11.803 6.440 16.817 1.00 58.53 118 SER A O 1
ATOM 946 N N . SER A 1 119 ? -13.061 7.247 15.159 1.00 53.59 119 SER A N 1
ATOM 947 C CA . SER A 1 119 ? -12.863 8.666 15.505 1.00 53.59 119 SER A CA 1
ATOM 948 C C . SER A 1 119 ? -13.978 9.230 16.393 1.00 53.59 119 SER A C 1
ATOM 950 O O . SER A 1 119 ? -13.731 10.143 17.178 1.00 53.59 119 SER A O 1
ATOM 952 N N . ASN A 1 120 ? -15.181 8.650 16.316 1.00 47.16 120 ASN A N 1
ATOM 953 C CA . ASN A 1 120 ? -16.292 8.900 17.232 1.00 47.16 120 ASN A CA 1
ATOM 954 C C . ASN A 1 120 ? -16.057 8.251 18.598 1.00 47.16 120 ASN A C 1
ATOM 956 O O . ASN A 1 120 ? -16.636 8.703 19.585 1.00 47.16 120 ASN A O 1
ATOM 960 N N . THR A 1 121 ? -15.126 7.301 18.702 1.00 45.03 121 THR A N 1
ATOM 961 C CA . THR A 1 121 ? -14.385 7.060 19.943 1.00 45.03 121 THR A CA 1
ATOM 962 C C . THR A 1 121 ? -13.381 8.188 20.201 1.00 45.03 121 THR A C 1
ATOM 964 O O . THR A 1 121 ? -12.176 7.981 20.311 1.00 45.03 121 THR A O 1
ATOM 967 N N . ALA A 1 122 ? -13.891 9.407 20.382 1.00 41.56 122 ALA A N 1
ATOM 968 C CA . ALA A 1 122 ? -13.349 10.233 21.447 1.00 41.56 122 ALA A CA 1
ATOM 969 C C . ALA A 1 122 ? -13.625 9.456 22.753 1.00 41.56 122 ALA A C 1
ATOM 971 O O . ALA A 1 122 ? -14.784 9.102 22.988 1.00 41.56 122 ALA A O 1
ATOM 972 N N . PRO A 1 123 ? -12.614 9.128 23.572 1.00 45.19 123 PRO A N 1
ATOM 973 C CA . PRO A 1 123 ? -12.746 8.182 24.684 1.00 45.19 123 PRO A CA 1
ATOM 974 C C . PRO A 1 123 ? -13.524 8.735 25.899 1.00 45.19 123 PRO A C 1
ATOM 976 O O . PRO A 1 123 ? -13.062 8.592 27.022 1.00 45.19 123 PRO A O 1
ATOM 979 N N . GLY A 1 124 ? -14.689 9.370 25.721 1.00 51.19 124 GLY A N 1
ATOM 980 C CA . GLY A 1 124 ? -15.486 9.776 26.887 1.00 51.19 124 GLY A CA 1
ATOM 981 C C . GLY A 1 124 ? -16.652 10.732 26.663 1.00 51.19 124 GLY A C 1
ATOM 982 O O . GLY A 1 124 ? -16.752 11.715 27.383 1.00 51.19 124 GLY A O 1
ATOM 983 N N . ARG A 1 125 ? -17.524 10.532 25.661 1.00 51.50 125 ARG A N 1
ATOM 984 C CA . ARG A 1 125 ? -18.832 11.240 25.663 1.00 51.50 125 ARG A CA 1
ATOM 985 C C . ARG A 1 125 ? -20.018 10.396 25.211 1.00 51.50 125 ARG A C 1
ATOM 987 O O . ARG A 1 125 ? -21.039 10.418 25.882 1.00 51.50 125 ARG A O 1
ATOM 994 N N . VAL A 1 126 ? -19.898 9.650 24.111 1.00 52.84 126 VAL A N 1
ATOM 995 C CA . VAL A 1 126 ? -20.988 8.761 23.651 1.00 52.84 126 VAL A CA 1
ATOM 996 C C . VAL A 1 126 ? -20.940 7.426 24.397 1.00 52.84 126 VAL A C 1
ATOM 998 O O . VAL A 1 126 ? -21.948 7.006 24.952 1.00 52.84 126 VAL A O 1
ATOM 1001 N N . ALA A 1 127 ? -19.743 6.841 24.524 1.00 56.50 127 ALA A N 1
ATOM 1002 C CA . ALA A 1 127 ? -19.519 5.670 25.371 1.00 56.50 127 ALA A CA 1
ATOM 1003 C C . ALA A 1 127 ? -19.871 5.944 26.843 1.00 56.50 127 ALA A C 1
ATOM 1005 O O . ALA A 1 127 ? -20.401 5.062 27.501 1.00 56.50 127 ALA A O 1
ATOM 1006 N N . ASP A 1 128 ? -19.647 7.167 27.339 1.00 58.91 128 ASP A N 1
ATOM 1007 C CA . ASP A 1 128 ? -19.988 7.538 28.717 1.00 58.91 128 ASP A CA 1
ATOM 1008 C C . ASP A 1 128 ? -21.497 7.579 28.946 1.00 58.91 128 ASP A C 1
ATOM 1010 O O . ASP A 1 128 ? -21.938 7.149 30.000 1.00 58.91 128 ASP A O 1
ATOM 1014 N N . ALA A 1 129 ? -22.297 8.050 27.985 1.00 73.00 129 ALA A N 1
ATOM 1015 C CA . ALA A 1 129 ? -23.753 8.078 28.131 1.00 73.00 129 ALA A CA 1
ATOM 1016 C C . ALA A 1 129 ? -24.348 6.660 28.157 1.00 73.00 129 ALA A C 1
ATOM 1018 O O . ALA A 1 129 ? -25.146 6.350 29.039 1.00 73.00 129 ALA A O 1
ATOM 1019 N N . GLU A 1 130 ? -23.899 5.785 27.252 1.00 75.31 130 GLU A N 1
ATOM 1020 C CA . GLU A 1 130 ? -24.308 4.375 27.231 1.00 75.31 130 GLU A CA 1
ATOM 1021 C C . GLU A 1 130 ? -23.793 3.609 28.462 1.00 75.31 130 GLU A C 1
ATOM 1023 O O . GLU A 1 130 ? -24.526 2.804 29.039 1.00 75.31 130 GLU A O 1
ATOM 1028 N N . LEU A 1 131 ? -22.560 3.881 28.920 1.00 79.94 131 LEU A N 1
ATOM 1029 C CA . LEU A 1 131 ? -22.048 3.322 30.174 1.00 79.94 131 LEU A CA 1
ATOM 1030 C C . LEU A 1 131 ? -22.846 3.823 31.377 1.00 79.94 131 LEU A C 1
ATOM 1032 O O . LEU A 1 131 ? -23.161 3.015 32.242 1.00 79.94 131 LEU A O 1
ATOM 1036 N N . TYR A 1 132 ? -23.169 5.116 31.448 1.00 84.12 132 TYR A N 1
ATOM 1037 C CA . TYR A 1 132 ? -23.960 5.681 32.542 1.00 84.12 132 TYR A CA 1
ATOM 1038 C C . TYR A 1 132 ? -25.334 5.023 32.606 1.00 84.12 132 TYR A C 1
ATOM 1040 O O . TYR A 1 132 ? -25.731 4.558 33.670 1.00 84.12 132 TYR A O 1
ATOM 1048 N N . GLU A 1 133 ? -26.025 4.908 31.471 1.00 89.81 133 GLU A N 1
ATOM 1049 C CA . GLU A 1 133 ? -27.327 4.244 31.401 1.00 89.81 133 GLU A CA 1
ATOM 1050 C C . GLU A 1 133 ? -27.228 2.772 31.826 1.00 89.81 133 GLU A C 1
ATOM 1052 O O . GLU A 1 133 ? -28.032 2.290 32.631 1.00 89.81 133 GLU A O 1
ATOM 1057 N N . ARG A 1 134 ? -26.186 2.063 31.369 1.00 88.50 134 ARG A N 1
ATOM 1058 C CA . ARG A 1 134 ? -25.958 0.665 31.747 1.00 88.50 134 ARG A CA 1
ATOM 1059 C C . ARG A 1 134 ? -25.635 0.504 33.231 1.00 88.50 134 ARG A C 1
ATOM 1061 O O . ARG A 1 134 ? -26.127 -0.438 33.848 1.00 88.50 134 ARG A O 1
ATOM 1068 N N . VAL A 1 135 ? -24.830 1.397 33.804 1.00 91.56 135 VAL A N 1
ATOM 1069 C CA . VAL A 1 135 ? -24.475 1.391 35.230 1.00 91.56 135 VAL A CA 1
ATOM 1070 C C . VAL A 1 135 ? -25.705 1.682 36.082 1.00 91.56 135 VAL A C 1
ATOM 1072 O O . VAL A 1 135 ? -25.974 0.922 37.004 1.00 91.56 135 VAL A O 1
ATOM 1075 N N . THR A 1 136 ? -26.511 2.689 35.734 1.00 94.12 136 THR A N 1
ATOM 1076 C CA . THR A 1 136 ? -27.746 3.007 36.468 1.00 94.12 136 THR A CA 1
ATOM 1077 C C . THR A 1 136 ? -28.745 1.846 36.440 1.00 94.12 136 THR A C 1
ATOM 1079 O O . THR A 1 136 ? -29.343 1.526 37.468 1.00 94.12 136 THR A O 1
ATOM 1082 N N . ALA A 1 137 ? -28.895 1.165 35.298 1.00 93.00 137 ALA A N 1
ATOM 1083 C CA . ALA A 1 137 ? -29.741 -0.024 35.204 1.00 93.00 137 ALA A CA 1
ATOM 1084 C C . ALA A 1 137 ? -29.235 -1.164 36.109 1.00 93.00 137 ALA A C 1
ATOM 1086 O O . ALA A 1 137 ? -30.007 -1.736 36.879 1.00 93.00 137 ALA A O 1
ATOM 1087 N N . LEU A 1 138 ? -27.929 -1.450 36.069 1.00 93.19 138 LEU A N 1
ATOM 1088 C CA . LEU A 1 138 ? -27.313 -2.500 36.886 1.00 93.19 138 LEU A CA 1
ATOM 1089 C C . LEU A 1 138 ? -27.369 -2.190 38.388 1.00 93.19 138 LEU A C 1
ATOM 1091 O O . LEU A 1 138 ? -27.587 -3.093 39.193 1.00 93.19 138 LEU A O 1
ATOM 1095 N N . GLU A 1 139 ? -27.206 -0.931 38.789 1.00 93.44 139 GLU A N 1
ATOM 1096 C CA . GLU A 1 139 ? -27.353 -0.510 40.185 1.00 93.44 139 GLU A CA 1
ATOM 1097 C C . GLU A 1 139 ? -28.787 -0.714 40.689 1.00 93.44 139 GLU A C 1
ATOM 1099 O O . GLU A 1 139 ? -28.976 -1.212 41.802 1.00 93.44 139 GLU A O 1
ATOM 1104 N N . GLY A 1 140 ? -29.795 -0.421 39.860 1.00 95.56 140 GLY A N 1
ATOM 1105 C CA . GLY A 1 140 ? -31.197 -0.709 40.168 1.00 95.56 140 GLY A CA 1
ATOM 1106 C C . GLY A 1 140 ? -31.470 -2.206 40.342 1.00 95.56 140 GLY A C 1
ATOM 1107 O O . GLY A 1 140 ? -32.105 -2.613 41.318 1.00 95.56 140 GLY A O 1
ATOM 1108 N N . GLU A 1 141 ? -30.931 -3.041 39.450 1.00 93.38 141 GLU A N 1
ATOM 1109 C CA . GLU A 1 141 ? -31.023 -4.503 39.563 1.00 93.38 141 GLU A CA 1
ATOM 1110 C C . GLU A 1 141 ? -30.357 -5.018 40.849 1.00 93.38 141 GLU A C 1
ATOM 1112 O O . GLU A 1 141 ? -30.917 -5.868 41.542 1.00 93.38 141 GLU A O 1
ATOM 1117 N N . ILE A 1 142 ? -29.195 -4.473 41.223 1.00 95.50 142 ILE A N 1
ATOM 1118 C CA . ILE A 1 142 ? -28.497 -4.837 42.464 1.00 95.50 142 ILE A CA 1
ATOM 1119 C C . ILE A 1 142 ? -29.328 -4.475 43.697 1.00 95.50 142 ILE A C 1
ATOM 1121 O O . ILE A 1 142 ? -29.363 -5.258 44.647 1.00 95.50 142 ILE A O 1
ATOM 1125 N N . VAL A 1 143 ? -29.983 -3.311 43.712 1.00 96.25 143 VAL A N 1
ATOM 1126 C CA . VAL A 1 143 ? -30.867 -2.916 44.821 1.00 96.25 143 VAL A CA 1
ATOM 1127 C C . VAL A 1 143 ? -32.036 -3.893 44.938 1.00 96.25 143 VAL A C 1
ATOM 1129 O O . VAL A 1 143 ? -32.246 -4.452 46.015 1.00 96.25 143 VAL A O 1
ATOM 1132 N N . ALA A 1 144 ? -32.716 -4.192 43.829 1.00 93.62 144 ALA A N 1
ATOM 1133 C CA . ALA A 1 144 ? -33.838 -5.129 43.814 1.00 93.62 144 ALA A CA 1
ATOM 1134 C C . ALA A 1 144 ? -33.427 -6.540 44.276 1.00 93.62 144 ALA A C 1
ATOM 1136 O O . ALA A 1 144 ? -34.108 -7.162 45.093 1.00 93.62 144 ALA A O 1
ATOM 1137 N N . LEU A 1 145 ? -32.277 -7.039 43.809 1.00 93.81 145 LEU A N 1
ATOM 1138 C CA . LEU A 1 145 ? -31.748 -8.342 44.217 1.00 93.81 145 LEU A CA 1
ATOM 1139 C C . LEU A 1 145 ? -31.347 -8.369 45.699 1.00 93.81 145 LEU A C 1
ATOM 1141 O O . LEU A 1 145 ? -31.580 -9.370 46.378 1.00 93.81 145 LEU A O 1
ATOM 1145 N N . LYS A 1 146 ? -30.774 -7.281 46.229 1.00 93.62 146 LYS A N 1
ATOM 1146 C CA . LYS A 1 146 ? -30.440 -7.168 47.659 1.00 93.62 146 LYS A CA 1
ATOM 1147 C C . LYS A 1 146 ? -31.686 -7.167 48.541 1.00 93.62 146 LYS A C 1
ATOM 1149 O O . LYS A 1 146 ? -31.671 -7.815 49.585 1.00 93.62 146 LYS A O 1
ATOM 1154 N N . GLU A 1 147 ? -32.758 -6.495 48.128 1.00 94.38 147 GLU A N 1
ATOM 1155 C CA . GLU A 1 147 ? -34.039 -6.509 48.846 1.00 94.38 147 GLU A CA 1
ATOM 1156 C C . GLU A 1 147 ? -34.675 -7.902 48.845 1.00 94.38 147 GLU A C 1
ATOM 1158 O O . GLU A 1 147 ? -35.104 -8.392 49.891 1.00 94.38 147 GLU A O 1
ATOM 1163 N N . GLN A 1 148 ? -34.674 -8.588 47.699 1.00 91.06 148 GLN A N 1
ATOM 1164 C CA . GLN A 1 148 ? -35.151 -9.969 47.608 1.00 91.06 148 GLN A CA 1
ATOM 1165 C C . GLN A 1 148 ? -34.346 -10.913 48.507 1.00 91.06 148 GLN A C 1
ATOM 1167 O O . GLN A 1 148 ? -34.930 -11.734 49.216 1.00 91.06 148 GLN A O 1
ATOM 1172 N N . LEU A 1 149 ? -33.017 -10.774 48.531 1.00 91.25 149 LEU A N 1
ATOM 1173 C CA . LEU A 1 149 ? -32.151 -11.560 49.408 1.00 91.25 149 LEU A CA 1
ATOM 1174 C C . LEU A 1 149 ? -32.439 -11.276 50.889 1.00 91.25 149 LEU A C 1
ATOM 1176 O O . LEU A 1 149 ? -32.526 -12.212 51.679 1.00 91.25 149 LEU A O 1
ATOM 1180 N N . ALA A 1 150 ? -32.615 -10.007 51.268 1.00 92.12 150 ALA A N 1
ATOM 1181 C CA . ALA A 1 150 ? -32.942 -9.621 52.638 1.00 92.12 150 ALA A CA 1
ATOM 1182 C C . ALA A 1 150 ? -34.294 -10.194 53.088 1.00 92.12 150 ALA A C 1
ATOM 1184 O O . ALA A 1 150 ? -34.393 -10.704 54.200 1.00 92.12 150 ALA A O 1
ATOM 1185 N N . ASN A 1 151 ? -35.303 -10.180 52.213 1.00 89.19 151 ASN A N 1
ATOM 1186 C CA . ASN A 1 151 ? -36.612 -10.784 52.474 1.00 89.19 151 ASN A CA 1
ATOM 1187 C C . ASN A 1 151 ? -36.529 -12.309 52.621 1.00 89.19 151 ASN A C 1
ATOM 1189 O O . ASN A 1 151 ? -37.146 -12.881 53.515 1.00 89.19 151 ASN A O 1
ATOM 1193 N N . LEU A 1 152 ? -35.735 -12.981 51.783 1.00 88.19 152 LEU A N 1
ATOM 1194 C CA . LEU A 1 152 ? -35.526 -14.426 51.897 1.00 88.19 152 LEU A CA 1
ATOM 1195 C C . LEU A 1 152 ? -34.776 -14.795 53.183 1.00 88.19 152 LEU A C 1
ATOM 1197 O O . LEU A 1 152 ? -35.144 -15.761 53.848 1.00 88.19 152 LEU A O 1
ATOM 1201 N N . LEU A 1 153 ? -33.756 -14.018 53.554 1.00 87.19 153 LEU A N 1
ATOM 1202 C CA . LEU A 1 153 ? -32.971 -14.230 54.772 1.00 87.19 153 LEU A CA 1
ATOM 1203 C C . LEU A 1 153 ? -33.738 -13.885 56.054 1.00 87.19 153 LEU A C 1
ATOM 1205 O O . LEU A 1 153 ? -33.444 -14.479 57.083 1.00 87.19 153 LEU A O 1
ATOM 1209 N N . SER A 1 154 ? -34.701 -12.959 56.008 1.00 79.12 154 SER A N 1
ATOM 1210 C CA . SER A 1 154 ? -35.573 -12.625 57.146 1.00 79.12 154 SER A CA 1
ATOM 1211 C C . SER A 1 154 ? -36.786 -13.552 57.278 1.00 79.12 154 SER A C 1
ATOM 1213 O O . SER A 1 154 ? -37.372 -13.645 58.353 1.00 79.12 154 SER A O 1
ATOM 1215 N N . SER A 1 155 ? -37.152 -14.257 56.203 1.00 69.50 155 SER A N 1
ATOM 1216 C CA . SER A 1 155 ? -38.186 -15.303 56.197 1.00 69.50 155 SER A CA 1
ATOM 1217 C C . SER A 1 155 ? -37.690 -16.686 56.652 1.00 69.50 155 SER A C 1
ATOM 1219 O O . SER A 1 155 ? -38.443 -17.659 56.581 1.00 69.50 155 SER A O 1
ATOM 1221 N N . ARG A 1 156 ? -36.430 -16.781 57.095 1.00 51.38 156 ARG A N 1
ATOM 1222 C CA . ARG A 1 156 ? -35.766 -18.002 57.560 1.00 51.38 156 ARG A CA 1
ATOM 1223 C C . ARG A 1 15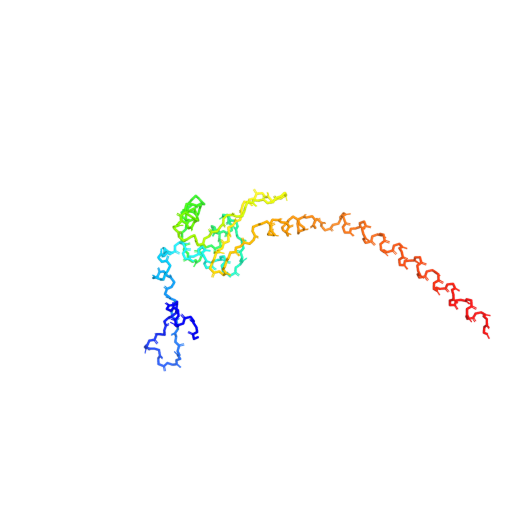6 ? -35.429 -17.902 59.042 1.00 51.38 156 ARG A C 1
ATOM 1225 O O . ARG A 1 156 ? -35.515 -18.954 59.709 1.00 51.38 156 ARG A O 1
#

=== Feature glossary ===
A reading guide for the features in this record.

Start from the sequence.

  · Sequence gives the chain of amino acids in standard one-letter code (A=alanine, C=cysteine, …, Y=tyrosine), read N→C. It is the only feature that is directly encoded by the gene; all structural features are derived from the folded form of this sequence.

Fold it, and you get atomic coordinates and the backbone conformation that goes with them.

  · The mmCIF table is the protein's shape written out atom by atom. For each backbone N, Cα, C, and carbonyl O, it records an (x, y, z) coordinate triple in Å plus the residue type, chain lette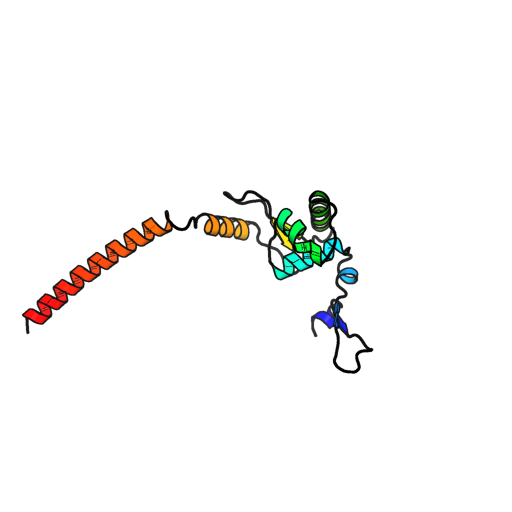r, and residue number.

  · Backbone dihedral angles. Every residue except chain termini has a φ (preceding-C → N → Cα → C) and a ψ (N → Cα → C → next-N). They are reported in degrees following the IUPAC sign convention. Secondary structure is essentially a statement about which (φ, ψ) basin each residue occupies.

  · DSSP 8-state secondary structure assigns each residue one of H (α-helix), G (3₁₀-helix), I (π-helix), E (extended β-strand), B (isolated β-bridge), T (hydrogen-bonded turn), S (bend), or '-' (coil). The assignment is computed from backbone hydrogen-bond geometry via the Kabsch–Sander algorithm.

  · P-SEA three-state annotation labels each residue as helix, strand, or coil based purely on the geometry of the Cα trace. It serves as a fallback when the full backbone (and thus DSSP) is unavailable.

Summarize the fold with a handful of shape descriptors and a per-residue structural alphabet.

  · Radius of gyration (Rg) is the root-mean-square distance of Cα atoms from their centroid — a single number for overall size and compactness. A globular domain of N residues has Rg ≈ 2.2·N^0.38 Å; an extended or disordered chain has a much larger Rg. The Cα contact count is the number of residue pairs whose Cα atoms are within 8 Å and are more than four positions apart in sequence — a standard proxy for tertiary packing density. The bounding box is the smallest axis-aligned box enclosing all Cα atoms.

  · Foldseek's 3Di representation compresses backbone geometry into a per-residue letter drawn from a learned twenty-state alphabet. It captures the tertiary interaction pattern around each residue — which residues are packed against it in space, regardless of where they are in sequence.

  · Accessible surface area quantifies burial. A residue with SASA near zero is packed into the hydrophobic core; one with SASA >100 Å² sits on the surface. Computed here via the Shrake–Rupley numerical algorithm with a 1.4 Å probe.

Ask how reliable the model is.

  · For AlphaFold models, the B-factor field carries pLDDT — the model's own estimate of local accuracy on a 0–100 scale. Regions with pLDDT<50 should be treated as essentially unmodeled; they often correspond to intrinsically disordered segments.

  · For experimental (PDB) structures, the B-factor (temperature factor) quantifies the positional spread of each atom in the crystal — a combination of thermal vibration and static disorder — in units of Å². High B-factors mark flexible loops or poorly resolved regions; low B-factors mark the rigid, well-ordered core.

  · PAE(i, j) answers: if I align the predicted and true structures on residue i, how far off (in Å) do I expect residue j to be? A block-diagonal PAE matrix with low values on the blocks and high values off-diagonal is the signature of a multi-domain protein with confidently predicted domains but uncertain inter-domain orientation.

Place it in context: what it resembles, what it is annotated as, and how it looks.

  · Structural nearest neighbors (via Foldseek easy-search vs the PDB). Reported per hit: target PDB id, E-value, and alignment TM-score. A TM-score above ~0.5 is the conventional threshold for 'same fold'.

  · Functional annotations link the protein to curated databases. InterPro entries identify conserved domains and families by matching the sequence against member-database signatures (Pfam, PROSITE, CDD, …). Gene Ontology (GO) terms describe molecular function, biological process, and cellular component in a controlled vocabulary. CATH places the structure in a hierarchical fold classification (Class/Architecture/Topology/Homologous-superfamily). The organism is the source species.

  · Plot images: a contact map (which residues are close in 3D, as an N×N binary image), a Ramachandran scatter (backbone torsion angles, revealing secondary-structure composition at a glance), and — for AlphaFold structures — a PAE heatmap (pairwise prediction confidence).

  · Structure images are PyMOL renders from six orthogonal camera directions. Cartoon representation draws helices as coils and strands as arrows; sticks shows the backbone as bonds; surface shows the solvent-excluded envelope. Rainbow coloring maps sequence position to hue (blue→red, N→C); chain coloring assigns a distinct color per polypeptide.